Protein AF-F3GKE2-F1 (afdb_monomer_lite)

InterPro domains:
  IPR002585 Cytochrome ubiquinol oxidase subunit 1 [PF01654] (9-70)
  IPR002585 Cytochrome ubiquinol oxidase subunit 1 [PTHR30365] (5-70)

Structure (mmCIF, N/CA/C/O backbone):
data_AF-F3GKE2-F1
#
_entry.id   AF-F3GKE2-F1
#
loop_
_atom_site.group_PDB
_atom_site.id
_atom_site.type_symbol
_atom_site.label_atom_id
_atom_site.label_alt_id
_atom_site.label_comp_id
_atom_site.label_asym_id
_atom_site.label_entity_id
_atom_site.label_seq_id
_atom_site.pdbx_PDB_ins_code
_atom_site.Cartn_x
_atom_site.Cartn_y
_atom_site.Cartn_z
_atom_site.occupancy
_atom_site.B_iso_or_equiv
_atom_site.auth_seq_id
_atom_site.auth_comp_id
_atom_site.auth_asym_id
_atom_site.auth_atom_id
_atom_site.pdbx_PDB_model_num
ATOM 1 N N . MET A 1 1 ? 13.985 2.667 -36.543 1.00 52.09 1 MET A N 1
ATOM 2 C CA . MET A 1 1 ? 13.555 1.853 -35.384 1.00 52.09 1 MET A CA 1
ATOM 3 C C . MET A 1 1 ? 14.250 2.422 -34.165 1.00 52.09 1 MET A C 1
ATOM 5 O O . MET A 1 1 ? 15.397 2.815 -34.309 1.00 52.09 1 MET A O 1
ATOM 9 N N . PHE A 1 2 ? 13.544 2.586 -33.047 1.00 69.31 2 PHE A N 1
ATOM 10 C CA . PHE A 1 2 ? 14.031 3.273 -31.845 1.00 69.31 2 PHE A CA 1
ATOM 11 C C . PHE A 1 2 ? 15.463 2.834 -31.489 1.00 69.31 2 PHE A C 1
ATOM 13 O O . PHE A 1 2 ? 15.696 1.648 -31.276 1.00 69.31 2 PHE A O 1
ATOM 20 N N . GLY A 1 3 ? 16.417 3.771 -31.501 1.00 78.00 3 GLY A N 1
ATOM 21 C CA . GLY A 1 3 ? 17.839 3.520 -31.236 1.00 78.00 3 GLY A CA 1
ATOM 22 C C . GLY A 1 3 ? 18.121 3.316 -29.750 1.00 78.00 3 GLY A C 1
ATOM 23 O O . GLY A 1 3 ? 18.910 4.056 -29.181 1.00 78.00 3 GLY A O 1
ATOM 24 N N . LEU A 1 4 ? 17.411 2.383 -29.116 1.00 86.31 4 LEU A N 1
ATOM 25 C CA . LEU A 1 4 ? 17.604 2.036 -27.713 1.00 86.31 4 LEU A CA 1
ATOM 26 C C . LEU A 1 4 ? 18.795 1.091 -27.594 1.00 86.31 4 LEU A C 1
ATOM 28 O O . LEU A 1 4 ? 18.789 0.001 -28.172 1.00 86.31 4 LEU A O 1
ATOM 32 N N . GLU A 1 5 ? 19.802 1.508 -26.835 1.00 92.19 5 GLU A N 1
ATOM 33 C CA . GLU A 1 5 ? 20.957 0.672 -26.542 1.00 92.19 5 GLU A CA 1
ATOM 34 C C . GLU A 1 5 ? 20.660 -0.275 -25.372 1.00 92.19 5 GLU A C 1
ATOM 36 O O . GLU A 1 5 ? 19.738 -0.070 -24.577 1.00 92.19 5 GLU A O 1
ATOM 41 N N . ALA A 1 6 ? 21.473 -1.325 -25.228 1.00 93.50 6 ALA A N 1
ATOM 42 C CA . ALA A 1 6 ? 21.322 -2.295 -24.141 1.00 93.50 6 ALA A CA 1
ATOM 43 C C . ALA A 1 6 ? 21.326 -1.631 -22.750 1.00 93.50 6 ALA A C 1
ATOM 45 O O . ALA A 1 6 ? 20.632 -2.088 -21.842 1.00 93.50 6 ALA A O 1
ATOM 46 N N . ILE A 1 7 ? 22.066 -0.527 -22.590 1.00 95.44 7 ILE A N 1
ATOM 47 C CA . ILE A 1 7 ? 22.108 0.243 -21.344 1.00 95.44 7 ILE A CA 1
ATOM 48 C C . ILE A 1 7 ? 20.774 0.931 -21.027 1.00 95.44 7 ILE A C 1
ATOM 50 O O . ILE A 1 7 ? 20.372 0.967 -19.863 1.00 95.44 7 ILE A O 1
ATOM 54 N N . ASP A 1 8 ? 20.056 1.430 -22.033 1.00 95.50 8 ASP A N 1
ATOM 55 C CA . ASP A 1 8 ? 18.760 2.084 -21.836 1.00 95.50 8 ASP A CA 1
ATOM 56 C C . ASP A 1 8 ? 17.702 1.062 -21.421 1.00 95.50 8 ASP A C 1
ATOM 58 O O . ASP A 1 8 ? 16.954 1.284 -20.467 1.00 95.50 8 ASP A O 1
ATOM 62 N N . LEU A 1 9 ? 17.702 -0.107 -22.071 1.00 95.25 9 LEU A N 1
ATOM 63 C CA . LEU A 1 9 ? 16.832 -1.226 -21.706 1.00 95.25 9 LEU A CA 1
ATOM 64 C C . LEU A 1 9 ? 17.117 -1.719 -20.281 1.00 95.25 9 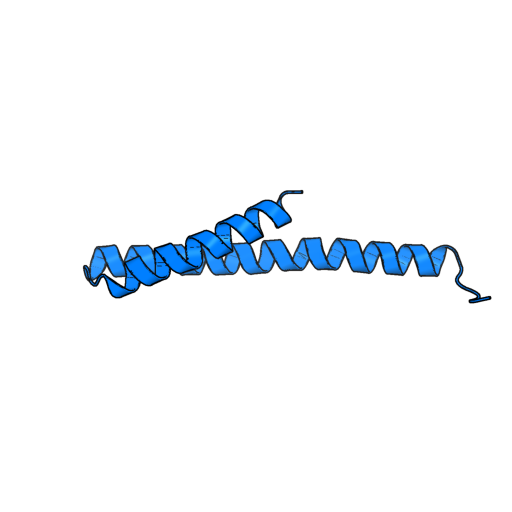LEU A C 1
ATOM 66 O O . LEU A 1 9 ? 16.183 -1.924 -19.504 1.00 95.25 9 LEU A O 1
ATOM 70 N N . ALA A 1 10 ? 18.394 -1.836 -19.904 1.00 96.25 10 ALA A N 1
ATOM 71 C CA . ALA A 1 10 ? 18.792 -2.230 -18.554 1.00 96.25 10 ALA A CA 1
ATOM 72 C C . ALA A 1 10 ? 18.327 -1.220 -17.490 1.00 96.25 10 ALA A C 1
ATOM 74 O O . ALA A 1 10 ? 17.845 -1.620 -16.430 1.00 96.25 10 ALA A O 1
ATOM 75 N N . ARG A 1 11 ? 18.410 0.088 -17.772 1.00 96.44 11 ARG A N 1
ATOM 76 C CA . ARG A 1 11 ? 17.908 1.140 -16.872 1.00 96.44 11 ARG A CA 1
ATOM 77 C C . ARG A 1 11 ? 16.398 1.062 -16.691 1.00 96.44 11 ARG A C 1
ATOM 79 O O . ARG A 1 11 ? 15.929 1.170 -15.562 1.00 96.44 11 ARG A O 1
ATOM 86 N N . ILE A 1 12 ? 15.650 0.851 -17.774 1.00 96.69 12 ILE A N 1
ATOM 87 C CA . ILE A 1 12 ? 14.188 0.716 -17.724 1.00 96.69 12 ILE A CA 1
ATOM 88 C C . ILE A 1 12 ? 13.794 -0.521 -16.913 1.00 96.69 12 ILE A C 1
ATOM 90 O O . ILE A 1 12 ? 12.946 -0.424 -16.028 1.00 96.69 12 ILE A O 1
ATOM 94 N N . GLN A 1 13 ? 14.442 -1.662 -17.161 1.00 95.75 13 GLN A N 1
ATOM 95 C CA . GLN A 1 13 ? 14.196 -2.888 -16.406 1.00 95.75 13 GLN A CA 1
ATOM 96 C C . GLN A 1 13 ? 14.495 -2.695 -14.915 1.00 95.75 13 GLN A C 1
ATOM 98 O O . GLN A 1 13 ? 13.675 -3.053 -14.073 1.00 95.75 13 GLN A O 1
ATOM 103 N N . PHE A 1 14 ? 15.640 -2.093 -14.578 1.00 96.62 14 PHE A N 1
ATOM 104 C CA . PHE A 1 14 ? 15.996 -1.824 -13.187 1.00 96.62 14 PHE A CA 1
ATOM 105 C C . PHE A 1 14 ? 14.996 -0.877 -12.517 1.00 96.62 14 PHE A C 1
ATOM 107 O O . PHE A 1 14 ? 14.509 -1.182 -11.431 1.00 96.62 14 PHE A O 1
ATOM 114 N N . ALA A 1 15 ? 14.657 0.240 -13.170 1.00 96.50 15 ALA A N 1
ATOM 115 C CA . ALA A 1 15 ? 13.703 1.221 -12.660 1.00 96.50 15 ALA A CA 1
ATOM 116 C C . ALA A 1 15 ? 12.321 0.598 -12.411 1.00 96.50 15 ALA A C 1
ATOM 118 O O . ALA A 1 15 ? 11.706 0.859 -11.378 1.00 96.50 15 ALA A O 1
ATOM 119 N N . PHE A 1 16 ? 11.853 -0.261 -13.319 1.00 95.62 16 PHE A N 1
ATOM 120 C CA . PHE A 1 16 ? 10.612 -1.013 -13.151 1.00 95.62 16 PHE A CA 1
ATOM 121 C C . PHE A 1 16 ? 10.680 -1.921 -11.917 1.00 95.62 16 PHE A C 1
ATOM 123 O O . PHE A 1 16 ? 9.855 -1.790 -11.015 1.00 95.62 16 PHE A O 1
ATOM 130 N N . THR A 1 17 ? 11.700 -2.777 -11.826 1.00 94.12 17 THR A N 1
ATOM 131 C CA . THR A 1 17 ? 11.846 -3.730 -10.719 1.00 94.12 17 THR A CA 1
ATOM 132 C C . THR A 1 17 ? 11.955 -3.024 -9.368 1.00 94.12 17 THR A C 1
ATOM 134 O O . THR A 1 17 ? 11.196 -3.342 -8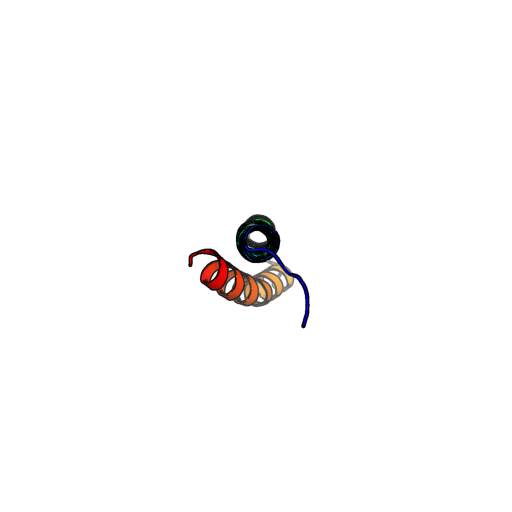.450 1.00 94.12 17 THR A O 1
ATOM 137 N N . ILE A 1 18 ? 12.846 -2.033 -9.241 1.00 94.88 18 ILE A N 1
ATOM 138 C CA . ILE A 1 18 ? 13.079 -1.342 -7.967 1.00 94.88 18 ILE A CA 1
ATOM 139 C C . ILE A 1 18 ? 11.856 -0.541 -7.506 1.00 94.88 18 ILE A C 1
ATOM 141 O O . ILE A 1 18 ? 11.607 -0.446 -6.306 1.00 94.88 18 ILE A O 1
ATOM 145 N N . SER A 1 19 ? 11.050 -0.016 -8.437 1.00 94.75 19 SER A N 1
ATOM 146 C CA . SER A 1 19 ? 9.824 0.712 -8.093 1.00 94.75 19 SER A CA 1
ATOM 147 C C . SER A 1 19 ? 8.846 -0.179 -7.329 1.00 94.75 19 SER A C 1
ATOM 149 O O . SER A 1 19 ? 8.370 0.218 -6.268 1.00 94.75 19 SER A O 1
ATOM 151 N N . PHE A 1 20 ? 8.594 -1.404 -7.803 1.00 92.19 20 PHE A N 1
ATOM 152 C CA . PHE A 1 20 ? 7.709 -2.344 -7.102 1.00 92.19 20 PHE A CA 1
ATOM 153 C C . PHE A 1 20 ? 8.324 -2.877 -5.804 1.00 92.19 20 PHE A C 1
ATOM 155 O O . PHE A 1 20 ? 7.614 -3.003 -4.806 1.00 92.19 20 PHE A O 1
ATOM 162 N N . HIS A 1 21 ? 9.644 -3.090 -5.785 1.00 90.50 21 HIS A N 1
ATOM 163 C CA . HIS A 1 21 ? 10.371 -3.503 -4.579 1.00 90.50 21 HIS A CA 1
ATOM 164 C C . HIS A 1 21 ? 10.318 -2.461 -3.457 1.00 90.50 21 HIS A C 1
ATOM 166 O O . HIS A 1 21 ? 10.448 -2.822 -2.295 1.00 90.50 21 HIS A O 1
ATOM 172 N N . ILE A 1 22 ? 10.150 -1.173 -3.771 1.00 92.31 22 ILE A N 1
ATOM 173 C CA . ILE A 1 22 ? 10.012 -0.122 -2.754 1.00 92.31 22 ILE A CA 1
ATOM 174 C C . ILE A 1 22 ? 8.537 0.136 -2.433 1.00 92.31 22 ILE A C 1
ATOM 176 O O . ILE A 1 22 ? 8.176 0.269 -1.263 1.00 92.31 22 ILE A O 1
ATOM 180 N N . LEU A 1 23 ? 7.675 0.191 -3.451 1.00 92.69 23 LEU A N 1
ATOM 181 C CA . LEU A 1 23 ? 6.276 0.583 -3.294 1.00 92.69 23 LEU A CA 1
ATOM 182 C C . LEU A 1 23 ? 5.490 -0.392 -2.405 1.00 92.69 23 LEU A C 1
ATOM 184 O O . LEU A 1 23 ? 4.844 0.047 -1.451 1.00 92.69 23 LEU A O 1
ATOM 188 N N . PHE A 1 24 ? 5.557 -1.703 -2.675 1.00 92.25 24 PHE A N 1
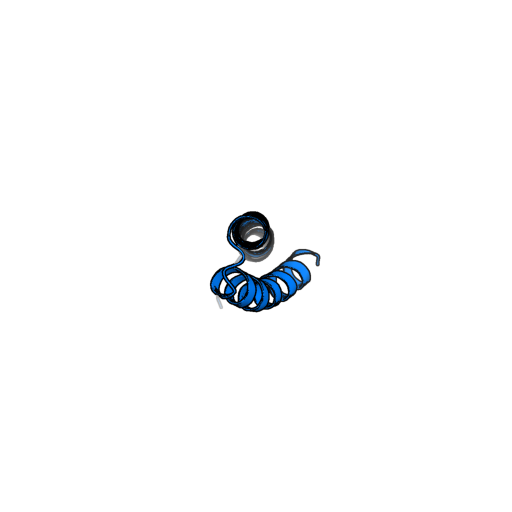ATOM 189 C CA . PHE A 1 24 ? 4.781 -2.683 -1.907 1.00 92.25 24 PHE A CA 1
ATOM 190 C C . PHE A 1 24 ? 5.227 -2.778 -0.442 1.00 92.25 24 PHE A C 1
ATOM 192 O O . PHE A 1 24 ? 4.356 -2.711 0.435 1.00 92.25 24 PHE A O 1
ATOM 199 N N . PRO A 1 25 ? 6.534 -2.859 -0.116 1.00 92.19 25 PRO A N 1
ATOM 200 C CA . PRO A 1 25 ? 6.966 -2.892 1.278 1.00 92.19 25 PRO A CA 1
ATOM 201 C C . PRO A 1 25 ? 6.670 -1.595 2.031 1.00 92.19 25 PRO A C 1
ATOM 203 O O . PRO A 1 25 ? 6.218 -1.658 3.173 1.00 92.19 25 PRO A O 1
ATOM 206 N N . ALA A 1 26 ? 6.844 -0.423 1.407 1.00 94.12 26 ALA A N 1
ATOM 207 C CA . ALA A 1 26 ? 6.543 0.853 2.059 1.00 94.12 26 ALA A CA 1
ATOM 208 C C . ALA A 1 26 ? 5.062 0.954 2.467 1.00 94.12 26 ALA A C 1
ATOM 210 O O . ALA A 1 26 ? 4.752 1.305 3.608 1.00 94.12 26 ALA A O 1
ATOM 211 N N . ILE A 1 27 ? 4.145 0.579 1.566 1.00 94.25 27 ILE A N 1
ATOM 212 C CA . ILE A 1 27 ? 2.699 0.554 1.846 1.00 94.25 27 ILE A CA 1
ATOM 213 C C . ILE A 1 27 ? 2.374 -0.483 2.925 1.00 94.25 27 ILE A C 1
ATOM 215 O O . ILE A 1 27 ? 1.607 -0.206 3.847 1.00 94.25 27 ILE A O 1
ATOM 219 N N . THR A 1 28 ? 2.976 -1.667 2.835 1.00 94.00 28 THR A N 1
ATOM 220 C CA . THR A 1 28 ? 2.772 -2.765 3.785 1.00 94.00 28 THR A CA 1
ATOM 221 C C . THR A 1 28 ? 3.175 -2.364 5.204 1.00 94.00 28 THR A C 1
ATOM 223 O O . THR A 1 28 ? 2.401 -2.571 6.134 1.00 94.00 28 THR A O 1
ATOM 226 N N . ILE A 1 29 ? 4.343 -1.741 5.390 1.00 94.81 29 ILE A N 1
ATOM 227 C CA . ILE A 1 29 ? 4.815 -1.286 6.709 1.00 94.81 29 ILE A CA 1
ATOM 228 C C . ILE A 1 29 ? 3.864 -0.226 7.287 1.00 94.81 29 ILE A C 1
ATOM 230 O O . ILE A 1 29 ? 3.483 -0.299 8.460 1.00 94.81 29 ILE A O 1
ATOM 234 N N . GLY A 1 30 ? 3.424 0.726 6.457 1.00 96.00 30 GLY A N 1
ATOM 235 C CA . GLY A 1 30 ? 2.440 1.735 6.851 1.00 96.00 30 GLY A CA 1
ATOM 236 C C . GLY A 1 30 ? 1.113 1.114 7.294 1.00 96.00 30 GLY A C 1
ATOM 237 O O . GLY A 1 30 ? 0.635 1.392 8.393 1.00 96.00 30 GLY A O 1
ATOM 238 N N . LEU A 1 31 ? 0.550 0.209 6.491 1.00 96.44 31 LEU A N 1
ATOM 239 C CA . LEU A 1 31 ? -0.702 -0.478 6.815 1.00 96.44 31 LEU A CA 1
ATOM 240 C C . LEU A 1 31 ? -0.581 -1.380 8.048 1.00 96.44 31 LEU A C 1
ATOM 242 O O . LEU A 1 31 ? -1.509 -1.412 8.848 1.00 96.44 31 LEU A O 1
ATOM 246 N N . ALA A 1 32 ? 0.547 -2.068 8.247 1.00 96.44 32 ALA A N 1
ATOM 247 C CA . ALA A 1 32 ? 0.767 -2.895 9.434 1.00 96.44 32 ALA A CA 1
ATOM 248 C C . ALA A 1 32 ? 0.685 -2.063 10.722 1.00 96.44 32 ALA A C 1
ATOM 250 O O . ALA A 1 32 ? -0.031 -2.429 11.655 1.00 96.44 32 ALA A O 1
ATOM 251 N N . SER A 1 33 ? 1.375 -0.916 10.760 1.00 97.31 33 SER A N 1
ATOM 252 C CA . SER A 1 33 ? 1.319 -0.012 11.916 1.00 97.31 33 SER A CA 1
ATOM 253 C C . SER A 1 33 ? -0.079 0.582 12.124 1.00 97.31 33 SER A C 1
ATOM 255 O O . SER A 1 33 ? -0.563 0.631 13.253 1.00 97.31 33 SER A O 1
ATOM 257 N N . TYR A 1 34 ? -0.774 0.950 11.045 1.00 97.50 34 TYR A N 1
ATOM 258 C CA . TYR A 1 34 ? -2.150 1.442 11.109 1.00 97.50 34 TYR A CA 1
ATOM 259 C C . TYR A 1 34 ? -3.133 0.391 11.650 1.00 97.50 34 TYR A C 1
ATOM 261 O O . TYR A 1 34 ? -3.920 0.689 12.547 1.00 97.50 34 TYR A O 1
ATOM 269 N N . LEU A 1 35 ? -3.051 -0.853 11.171 1.00 97.56 35 LEU A N 1
ATOM 270 C CA . LEU A 1 35 ? -3.864 -1.968 11.663 1.00 97.56 35 LEU A CA 1
ATOM 271 C C . LEU A 1 35 ? -3.604 -2.249 13.148 1.00 97.56 35 LEU A C 1
ATOM 273 O O . LEU A 1 35 ? -4.554 -2.462 13.898 1.00 97.56 35 LEU A O 1
ATOM 277 N N . ALA A 1 36 ? -2.345 -2.190 13.591 1.00 97.88 36 ALA A N 1
ATOM 278 C CA . ALA A 1 36 ? -2.002 -2.344 15.004 1.00 97.88 36 ALA A CA 1
ATOM 279 C C . ALA A 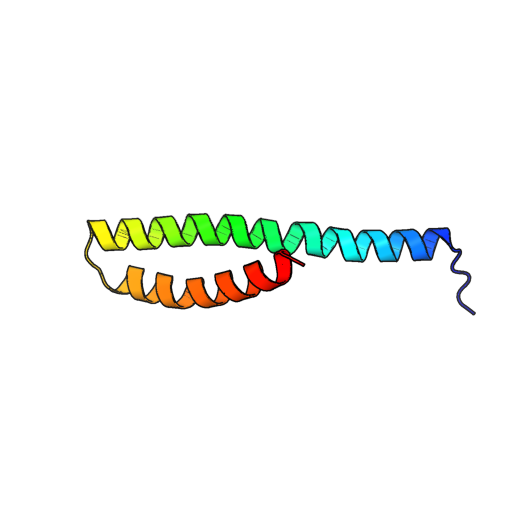1 36 ? -2.634 -1.247 15.881 1.00 97.88 36 ALA A C 1
ATOM 281 O O . ALA A 1 36 ? -3.114 -1.532 16.979 1.00 97.88 36 ALA A O 1
ATOM 282 N N . VAL A 1 37 ? -2.680 -0.001 15.393 1.00 98.06 37 VAL A N 1
ATOM 283 C CA . VAL A 1 37 ? -3.347 1.110 16.093 1.00 98.06 37 VAL A CA 1
ATOM 284 C C . VAL A 1 37 ? -4.859 0.900 16.161 1.00 98.06 37 VAL A C 1
ATOM 286 O O . VAL A 1 37 ? -5.436 1.093 17.229 1.00 98.06 37 VAL A O 1
ATOM 289 N N . LEU A 1 38 ? -5.504 0.490 15.063 1.00 97.88 38 LEU A N 1
ATOM 290 C CA . LEU A 1 38 ? -6.947 0.220 15.046 1.00 97.88 38 LEU A CA 1
ATOM 291 C C . LEU A 1 38 ? -7.332 -0.879 16.041 1.00 97.88 38 LEU A C 1
ATOM 293 O O . LEU A 1 38 ? -8.243 -0.683 16.843 1.00 97.88 38 LEU A O 1
ATOM 297 N N . GLU A 1 39 ? -6.596 -1.990 16.045 1.00 97.31 39 GLU A N 1
ATOM 298 C CA . GLU A 1 39 ? -6.820 -3.085 16.992 1.00 97.31 39 GLU A CA 1
ATOM 299 C C . GLU A 1 39 ? -6.609 -2.613 18.441 1.00 97.31 39 GLU A C 1
ATOM 301 O O . GLU A 1 39 ? -7.433 -2.872 19.318 1.00 97.31 39 GLU A O 1
ATOM 306 N N . GLY A 1 40 ? -5.552 -1.833 18.702 1.00 97.88 40 GLY A N 1
ATOM 307 C CA . GLY A 1 40 ? -5.296 -1.251 20.021 1.00 97.88 40 GLY A CA 1
ATOM 308 C C . GLY A 1 40 ? -6.402 -0.301 20.499 1.00 97.88 40 GLY A C 1
ATOM 309 O O . GLY A 1 40 ? -6.776 -0.319 21.676 1.00 97.88 40 GLY A O 1
ATOM 310 N N . LEU A 1 41 ? -6.963 0.511 19.597 1.00 97.69 41 LEU A N 1
ATOM 311 C CA . LEU A 1 41 ? -8.092 1.392 19.899 1.00 97.69 41 LEU A CA 1
ATOM 312 C C . LEU A 1 41 ? -9.369 0.600 20.171 1.00 97.69 41 LEU A C 1
ATOM 314 O O . LEU A 1 41 ? -10.063 0.917 21.139 1.00 97.69 41 LEU A O 1
ATOM 318 N N . TRP A 1 42 ? -9.652 -0.447 19.395 1.00 97.75 42 TRP A N 1
ATOM 319 C CA . TRP A 1 42 ? -10.783 -1.337 19.656 1.00 97.75 42 TRP A CA 1
ATOM 320 C C . TRP A 1 42 ? -10.659 -2.016 21.025 1.00 97.75 42 TRP A C 1
ATOM 322 O O . TRP A 1 42 ? -11.596 -1.968 21.821 1.00 97.75 42 TRP A O 1
ATOM 332 N N . LEU A 1 43 ? -9.486 -2.558 21.369 1.00 97.38 43 LEU A N 1
ATOM 333 C CA . LEU A 1 43 ? -9.249 -3.185 22.675 1.00 97.38 43 LEU A CA 1
ATOM 334 C C . LEU A 1 43 ? -9.490 -2.221 23.847 1.00 97.38 43 LEU A C 1
ATOM 336 O O . LEU A 1 43 ? -10.028 -2.632 24.881 1.00 97.38 43 LEU A O 1
ATOM 340 N N . LYS A 1 44 ? -9.119 -0.944 23.677 1.00 97.62 44 LYS A N 1
ATOM 341 C CA . LYS A 1 44 ? -9.278 0.111 24.688 1.00 97.62 44 LYS A CA 1
ATOM 342 C C . LYS A 1 44 ? -10.710 0.638 24.797 1.00 97.62 44 LYS A C 1
ATOM 344 O O . LYS A 1 44 ? -11.175 0.884 25.905 1.00 97.62 44 LYS A O 1
ATOM 349 N N . THR A 1 45 ? -11.373 0.881 23.670 1.00 96.69 45 THR A N 1
ATOM 350 C CA . THR A 1 45 ? -12.656 1.610 23.615 1.00 96.69 45 THR A CA 1
ATOM 351 C C . THR A 1 45 ? -13.867 0.695 23.497 1.00 96.69 45 THR A C 1
ATOM 353 O O . THR A 1 45 ? -14.954 1.086 23.907 1.00 96.69 45 THR A O 1
ATOM 356 N N . ARG A 1 46 ? -13.679 -0.520 22.963 1.00 96.25 46 ARG A N 1
ATOM 357 C CA . ARG A 1 46 ? -14.739 -1.447 22.537 1.00 96.25 46 ARG A CA 1
ATOM 358 C C . ARG A 1 46 ? -15.698 -0.856 21.497 1.00 96.25 46 ARG A C 1
ATOM 360 O O . ARG A 1 46 ? -16.807 -1.353 21.358 1.00 96.25 46 ARG A O 1
ATOM 367 N N . ASP A 1 47 ? -15.266 0.171 20.769 1.00 97.31 47 ASP A N 1
ATOM 368 C CA . ASP A 1 47 ? -16.025 0.742 19.657 1.00 97.31 47 ASP A CA 1
ATOM 369 C C . ASP A 1 47 ? -15.804 -0.092 18.387 1.00 97.31 47 ASP A C 1
ATOM 371 O O . ASP A 1 47 ? -14.684 -0.185 17.870 1.00 97.31 47 ASP A O 1
ATOM 375 N N . ASP A 1 48 ? -16.876 -0.712 17.896 1.00 96.31 48 ASP A N 1
ATOM 376 C CA . ASP A 1 48 ? -16.849 -1.619 16.749 1.00 96.31 48 ASP A CA 1
ATOM 377 C C . ASP A 1 48 ? -16.415 -0.935 15.442 1.00 96.31 48 ASP A C 1
ATOM 379 O O . ASP A 1 48 ? -15.890 -1.612 14.557 1.00 96.31 48 ASP A O 1
ATOM 383 N N . VAL A 1 49 ? -16.492 0.400 15.342 1.00 97.19 49 VAL A N 1
ATOM 384 C CA . VAL A 1 49 ? -16.002 1.149 14.169 1.00 97.19 49 VAL A CA 1
ATOM 385 C C . VAL A 1 49 ? -14.523 0.852 13.892 1.00 97.19 49 VAL A C 1
ATOM 387 O O . VAL A 1 49 ? -14.120 0.685 12.738 1.00 97.19 49 VAL A O 1
ATOM 390 N N . TYR A 1 50 ? -13.695 0.738 14.935 1.00 97.44 50 TYR A N 1
ATOM 391 C CA . TYR A 1 50 ? -12.271 0.425 14.771 1.00 97.44 50 TYR A CA 1
ATOM 392 C C . TYR A 1 50 ? -12.043 -0.996 14.246 1.00 97.44 50 TYR A C 1
ATOM 394 O O . TYR A 1 50 ? -11.128 -1.223 13.450 1.00 97.44 50 TYR A O 1
ATOM 402 N N . ARG A 1 51 ? -12.895 -1.941 14.648 1.00 96.00 51 ARG A N 1
ATOM 403 C CA . ARG A 1 51 ? -12.827 -3.339 14.220 1.00 96.00 51 ARG A CA 1
ATOM 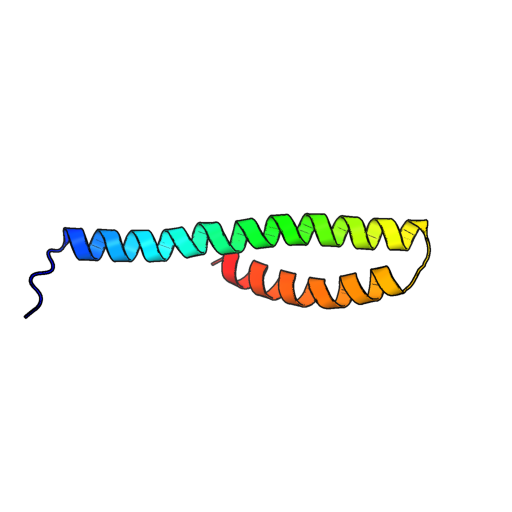404 C C . ARG A 1 51 ? -13.306 -3.518 12.781 1.00 96.00 51 ARG A C 1
ATOM 406 O O . ARG A 1 51 ? -12.682 -4.258 12.019 1.00 96.00 51 ARG A O 1
ATOM 413 N N . ASP A 1 52 ? -14.342 -2.791 12.378 1.00 97.56 52 ASP A N 1
ATOM 414 C CA . ASP A 1 52 ? -14.809 -2.770 10.990 1.00 97.56 52 ASP A CA 1
ATOM 415 C C . ASP A 1 52 ? -13.732 -2.215 10.050 1.00 97.56 52 ASP A C 1
ATOM 417 O O . ASP A 1 52 ? -13.424 -2.816 9.014 1.00 97.56 52 ASP A O 1
ATOM 421 N N . LEU A 1 53 ? -13.080 -1.117 10.450 1.00 97.31 53 LEU A N 1
ATOM 422 C CA . LEU A 1 53 ? -11.940 -0.561 9.720 1.00 97.31 53 LEU A CA 1
ATOM 423 C C . LEU A 1 53 ? -10.779 -1.560 9.643 1.00 97.31 53 LEU A C 1
ATOM 425 O O . LEU A 1 53 ? -10.222 -1.760 8.562 1.00 97.31 53 LEU A O 1
ATOM 429 N N . TYR A 1 54 ? -10.436 -2.228 10.747 1.00 97.62 54 TYR A N 1
ATOM 430 C CA . TYR A 1 54 ? -9.383 -3.245 10.762 1.00 97.62 54 TYR A CA 1
ATOM 431 C C . TYR A 1 54 ? -9.671 -4.368 9.751 1.00 97.62 54 TYR A C 1
ATOM 433 O O . TYR A 1 54 ? -8.818 -4.723 8.931 1.00 97.62 54 TYR A O 1
ATOM 441 N N . HIS A 1 55 ? -10.891 -4.909 9.740 1.00 96.31 55 HIS A N 1
ATOM 442 C CA . HIS A 1 55 ? -11.272 -5.982 8.818 1.00 96.31 55 HIS A CA 1
ATOM 443 C C . HIS A 1 55 ? -11.325 -5.536 7.351 1.00 96.31 55 HIS A C 1
ATOM 445 O O . HIS A 1 55 ? -11.014 -6.329 6.459 1.00 96.31 55 HIS A O 1
ATOM 451 N N . PHE A 1 56 ? -11.675 -4.279 7.077 1.00 97.00 56 PHE A N 1
ATOM 452 C CA . PHE A 1 56 ? -11.590 -3.716 5.730 1.00 97.00 56 PHE A CA 1
ATOM 453 C C . PHE A 1 56 ? -10.131 -3.611 5.256 1.00 97.00 56 PHE A C 1
ATOM 455 O O . PHE A 1 56 ? -9.771 -4.158 4.210 1.00 97.00 56 PHE A O 1
ATOM 462 N N . TRP A 1 57 ? -9.273 -2.964 6.047 1.00 97.25 57 TRP A N 1
ATOM 463 C CA . TRP A 1 57 ? -7.889 -2.683 5.663 1.00 97.25 57 TRP A CA 1
ATOM 464 C C . TRP A 1 57 ? -6.984 -3.919 5.682 1.00 97.25 57 TRP A C 1
ATOM 466 O O . TRP A 1 57 ? -6.064 -4.010 4.871 1.00 97.25 57 TRP A O 1
ATOM 476 N N . SER A 1 58 ? -7.263 -4.908 6.535 1.00 96.56 58 SER A N 1
ATOM 477 C CA . SER A 1 58 ? -6.494 -6.162 6.601 1.00 96.56 58 SER A CA 1
ATOM 478 C C . SER A 1 58 ? -6.529 -6.961 5.295 1.00 96.56 58 SER A C 1
ATOM 480 O O . SER A 1 58 ? -5.525 -7.566 4.922 1.00 96.56 58 SER A O 1
ATOM 482 N N . LYS A 1 59 ? -7.635 -6.911 4.540 1.00 95.19 59 LYS A N 1
ATOM 483 C CA . LYS A 1 59 ? -7.724 -7.537 3.208 1.00 95.19 59 LYS A CA 1
ATOM 484 C C . LYS A 1 59 ? -6.775 -6.867 2.214 1.00 95.19 59 LYS A C 1
ATOM 486 O O . LYS A 1 59 ? -6.046 -7.550 1.502 1.00 95.19 59 LYS A O 1
ATOM 491 N N . ILE A 1 60 ? -6.753 -5.534 2.196 1.00 95.00 60 ILE A N 1
ATOM 492 C CA . ILE A 1 60 ? -5.871 -4.745 1.322 1.00 95.00 60 ILE A CA 1
ATOM 493 C C . ILE A 1 60 ? -4.402 -4.957 1.711 1.00 95.00 60 ILE A C 1
ATOM 495 O O . ILE A 1 60 ? -3.542 -5.090 0.839 1.00 95.00 60 ILE A O 1
ATOM 499 N N . PHE A 1 61 ? -4.119 -5.029 3.013 1.00 95.50 61 PHE A N 1
ATOM 500 C CA . PHE A 1 61 ? -2.800 -5.372 3.537 1.00 95.50 61 PHE A CA 1
ATOM 501 C C . PHE A 1 61 ? -2.346 -6.754 3.056 1.00 95.50 61 PHE A C 1
ATOM 503 O O . PHE A 1 61 ? -1.244 -6.869 2.536 1.00 95.50 61 PHE A O 1
ATOM 510 N N . ALA A 1 62 ? -3.198 -7.780 3.152 1.00 93.69 62 ALA A N 1
ATOM 511 C CA . ALA A 1 62 ? -2.852 -9.138 2.734 1.00 93.69 62 ALA A CA 1
ATOM 512 C C . ALA A 1 62 ? -2.512 -9.230 1.236 1.00 93.69 62 ALA A C 1
ATOM 514 O O . ALA A 1 62 ? -1.546 -9.897 0.867 1.00 93.69 62 ALA A O 1
ATOM 515 N N . VAL A 1 63 ? -3.260 -8.530 0.375 1.00 93.38 63 VAL A N 1
ATOM 516 C CA . VAL A 1 63 ? -2.986 -8.497 -1.072 1.00 93.38 63 VAL A CA 1
ATOM 517 C C . VAL A 1 63 ? -1.666 -7.773 -1.371 1.00 93.38 63 VAL A C 1
ATOM 519 O O . VAL A 1 63 ? -0.852 -8.290 -2.132 1.00 93.38 63 VAL A O 1
ATOM 522 N N . ASN A 1 64 ? -1.412 -6.618 -0.743 1.00 91.25 64 ASN A N 1
ATOM 523 C CA . ASN A 1 64 ? -0.140 -5.899 -0.907 1.00 91.25 64 ASN A CA 1
ATOM 524 C C . ASN A 1 64 ? 1.057 -6.697 -0.379 1.00 91.25 64 ASN A C 1
ATOM 526 O O . ASN A 1 64 ? 2.091 -6.751 -1.039 1.00 91.25 64 ASN A O 1
ATOM 530 N N . PHE A 1 65 ? 0.908 -7.349 0.775 1.00 90.94 65 PHE A N 1
ATOM 531 C CA . PHE A 1 65 ? 1.943 -8.200 1.352 1.00 90.94 65 PHE A CA 1
ATOM 532 C C . PHE A 1 65 ? 2.265 -9.375 0.423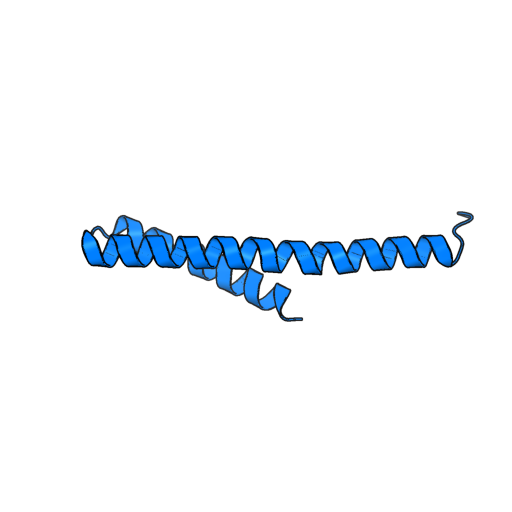 1.00 90.94 65 PHE A C 1
ATOM 534 O O . PHE A 1 65 ? 3.429 -9.613 0.124 1.00 90.94 65 PHE A O 1
ATOM 541 N N . GLY A 1 66 ? 1.244 -10.060 -0.105 1.00 89.75 66 GLY A N 1
ATOM 542 C CA . GLY A 1 66 ? 1.433 -11.165 -1.048 1.00 89.75 66 GLY A CA 1
ATOM 543 C C . GLY A 1 66 ? 2.165 -10.755 -2.330 1.00 89.75 66 GLY A C 1
ATOM 544 O O . GLY A 1 66 ? 3.022 -11.497 -2.798 1.00 89.75 66 GLY A O 1
ATOM 545 N N . MET A 1 67 ? 1.880 -9.564 -2.869 1.00 87.50 67 MET A N 1
ATOM 546 C CA . MET A 1 67 ? 2.599 -9.025 -4.033 1.00 87.50 67 MET A CA 1
ATOM 547 C C . MET A 1 67 ? 4.024 -8.558 -3.713 1.00 87.50 67 MET A C 1
ATOM 549 O O . MET A 1 67 ? 4.861 -8.547 -4.604 1.00 87.50 67 MET A O 1
ATOM 553 N N . GLY A 1 68 ? 4.304 -8.148 -2.474 1.00 78.69 68 GLY A N 1
ATOM 554 C CA . GLY A 1 68 ? 5.622 -7.651 -2.067 1.00 78.69 68 GLY A CA 1
ATOM 555 C C . GLY A 1 68 ? 6.627 -8.728 -1.642 1.00 78.69 68 GLY A C 1
ATOM 556 O O . GLY A 1 68 ? 7.790 -8.398 -1.441 1.00 78.69 68 GLY A O 1
ATOM 557 N N . VAL A 1 69 ? 6.194 -9.981 -1.453 1.00 76.62 69 VAL A N 1
ATOM 558 C CA . VAL A 1 69 ? 7.044 -11.107 -1.000 1.00 76.62 69 VAL A CA 1
ATOM 559 C C . VAL A 1 69 ? 7.698 -11.869 -2.167 1.00 76.62 69 VAL A C 1
ATOM 561 O O . VAL A 1 69 ? 8.592 -12.684 -1.933 1.00 76.62 69 VAL A O 1
ATOM 564 N N . VAL A 1 70 ? 7.272 -11.608 -3.407 1.00 66.81 70 VAL A N 1
ATOM 565 C CA . VAL A 1 70 ? 7.807 -12.225 -4.638 1.00 66.81 70 VAL A CA 1
ATOM 566 C C . VAL A 1 70 ? 8.927 -11.403 -5.261 1.00 66.81 70 VAL A C 1
ATOM 568 O O . VAL A 1 70 ? 9.856 -12.045 -5.797 1.00 66.81 70 VAL A O 1
#

Radius of gyration: 18.87 Å; chains: 1; bounding box: 39×16×60 Å

Secondary structure (DSSP, 8-state):
-----HHHHHHHHHHHHHHHHHHHHHHHHHHHHHHHHHHHHHHHH--HHHHHHHHHHHHHHHHHHHHH--

Organism: NCBI:txid629263

Foldseek 3Di:
DPPDDPVNVVVVVVVVVVVLLCVLVVVLVVLVVLLVVLVVCCVVPVDCVSVVVSVVSVVVSVVSVVSNVD

Sequence (70 aa):
MFGLEAIDLARIQFAFTISFHILFPAITIGLASYLAVLEGLWLKTRDDVYRDLYHFWSKIFAVNFGMGVV

pLDDT: mean 93.09, std 7.89, range [52.09, 98.06]